Protein AF-A0A379TUR7-F1 (afdb_monomer_lite)

pLDDT: mean 72.38, std 18.68, range [33.22, 91.12]

InterPro domains:
  IPR003439 ABC transporter-like, ATP-binding domain [PF00005] (29-54)
  IPR027417 P-loop containing nucleoside triphosphate hydrolase [G3DSA:3.40.50.300] (21-95)
  IPR027417 P-loop containing nucleoside triphosphate hydrolase [SSF52540] (21-81)

Radius of gyration: 15.01 Å; chains: 1; bounding box: 44×26×45 Å

Organism: Salmonella diarizonae (NCBI:txid59204)

Foldseek 3Di:
DKAFDQKWKFFPPDPDGTDGDGDDDDDDDDDDDDDDPPPCPVVVVCQLQLCPPPNGPTDIDGFIADVNHTRRPDHVVRVDDPPPPDDDDDDDDDDDDDDD

Sequence (100 aa):
MVTLEQFRYLPSDATRPPACFDFHYSTPGMVAIVGDNGSGKSTLAQLMAGWYPDYLPGDIDGTGLLLGVPIGQLSLVEQSPPSSWCSSRLIYSFPAVPLA

Secondary structure (DSSP, 8-state):
-EEEEEEEEEETT--SPPEEEEEEE-SSS-------TTSSHHHHHHHHTT-TTTTS-EEEEEEEEETTEETTSS-TTTTS-TT--SS-------------

Structure (mmCIF, N/CA/C/O backbone):
data_AF-A0A379TUR7-F1
#
_entry.id   AF-A0A379TUR7-F1
#
loop_
_atom_site.group_PDB
_atom_site.id
_atom_site.type_symbol
_atom_site.label_atom_id
_atom_site.label_alt_id
_atom_site.label_comp_id
_atom_site.label_asym_id
_atom_site.label_entity_id
_atom_site.label_seq_id
_atom_site.pdbx_PDB_ins_code
_atom_site.Cartn_x
_atom_site.Cartn_y
_atom_site.Cartn_z
_atom_site.occupancy
_atom_site.B_iso_or_equiv
_atom_site.auth_seq_id
_atom_site.auth_comp_id
_atom_site.auth_asym_id
_atom_site.auth_atom_id
_atom_site.pdbx_PDB_model_num
ATOM 1 N N . MET A 1 1 ? -9.965 2.093 10.511 1.00 76.06 1 MET A N 1
ATOM 2 C CA . MET A 1 1 ? -10.625 2.490 9.254 1.00 76.06 1 MET A CA 1
ATOM 3 C C . MET A 1 1 ? -9.556 2.630 8.187 1.00 76.06 1 MET A C 1
ATOM 5 O O . MET A 1 1 ? -8.567 3.290 8.464 1.00 76.06 1 MET A O 1
ATOM 9 N N . VAL A 1 2 ? -9.691 1.961 7.048 1.00 84.56 2 VAL A N 1
ATOM 10 C CA . VAL A 1 2 ? -8.756 2.046 5.916 1.00 84.56 2 VAL A CA 1
ATOM 11 C C . VAL A 1 2 ? -9.568 2.405 4.682 1.00 84.56 2 VAL A C 1
ATOM 13 O O . VAL A 1 2 ? -10.553 1.728 4.398 1.00 84.56 2 VAL A O 1
ATOM 16 N N . THR A 1 3 ? -9.164 3.450 3.974 1.00 88.56 3 THR A N 1
ATOM 17 C CA . THR A 1 3 ? -9.839 3.928 2.766 1.00 88.56 3 THR A CA 1
ATOM 18 C C . THR A 1 3 ? -8.806 4.121 1.672 1.00 88.56 3 THR A C 1
ATOM 20 O O . THR A 1 3 ? -7.858 4.870 1.854 1.00 88.56 3 THR A O 1
ATOM 23 N N . LEU A 1 4 ? -8.981 3.446 0.547 1.00 89.31 4 LEU A N 1
ATOM 24 C CA . LEU A 1 4 ? -8.198 3.587 -0.670 1.00 89.31 4 LEU A CA 1
ATOM 25 C C . LEU A 1 4 ? -9.178 3.982 -1.778 1.00 89.31 4 LEU A C 1
ATOM 27 O O . LEU A 1 4 ? -10.117 3.237 -2.052 1.00 89.31 4 LEU A O 1
ATOM 31 N N . GLU A 1 5 ? -8.980 5.149 -2.375 1.00 91.12 5 GLU A N 1
ATOM 32 C CA . GLU A 1 5 ? -9.776 5.691 -3.476 1.00 91.12 5 GLU A CA 1
ATOM 33 C C . GLU A 1 5 ? -8.839 6.019 -4.631 1.00 91.12 5 GLU A C 1
ATOM 35 O O . GLU A 1 5 ? -7.991 6.912 -4.542 1.00 91.12 5 GLU A O 1
ATOM 40 N N . GLN A 1 6 ? -8.970 5.249 -5.706 1.00 90.88 6 GLN A N 1
ATOM 41 C CA . GLN A 1 6 ? -8.117 5.278 -6.886 1.00 90.88 6 GLN A CA 1
ATOM 42 C C . GLN A 1 6 ? -6.628 5.205 -6.537 1.00 90.88 6 GLN A C 1
ATOM 44 O O . GLN A 1 6 ? -5.789 5.740 -7.260 1.00 90.88 6 GLN A O 1
ATOM 49 N N . PHE A 1 7 ? -6.302 4.545 -5.422 1.00 89.44 7 PHE A N 1
ATOM 50 C CA . PHE A 1 7 ? -4.960 4.528 -4.870 1.00 89.44 7 PHE A CA 1
ATOM 51 C C . PHE A 1 7 ? -4.046 3.717 -5.780 1.00 89.44 7 PHE A C 1
ATOM 53 O O . PHE A 1 7 ? -4.276 2.532 -6.029 1.00 89.44 7 PHE A O 1
ATOM 60 N N . ARG A 1 8 ? -2.998 4.353 -6.279 1.00 90.06 8 ARG A N 1
ATOM 61 C CA . ARG A 1 8 ? -2.034 3.795 -7.215 1.00 90.06 8 ARG A CA 1
ATOM 62 C C . ARG A 1 8 ? -0.655 3.990 -6.644 1.00 90.06 8 ARG A C 1
ATOM 64 O O . ARG A 1 8 ? -0.286 5.093 -6.270 1.00 90.06 8 ARG A O 1
ATOM 71 N N . TYR A 1 9 ? 0.112 2.914 -6.620 1.00 87.69 9 TYR A N 1
ATOM 72 C CA . TYR A 1 9 ? 1.513 2.979 -6.244 1.00 87.69 9 TYR A CA 1
ATOM 73 C C . TYR A 1 9 ? 2.380 2.492 -7.394 1.00 87.69 9 TYR A C 1
ATOM 75 O O . TYR A 1 9 ? 2.180 1.382 -7.904 1.00 87.69 9 TYR A O 1
ATOM 83 N N . LEU A 1 10 ? 3.341 3.323 -7.785 1.00 87.62 10 LEU A N 1
ATOM 84 C CA . LEU A 1 10 ? 4.350 3.009 -8.781 1.00 87.62 10 LEU A CA 1
ATOM 85 C C . LEU A 1 10 ? 5.729 2.981 -8.106 1.00 87.62 10 LEU A C 1
ATOM 87 O O . LEU A 1 10 ? 6.275 4.039 -7.802 1.00 87.62 10 LEU A O 1
ATOM 91 N N . PRO A 1 11 ? 6.316 1.796 -7.872 1.00 84.56 11 PRO A N 1
ATOM 92 C CA . PRO A 1 11 ? 7.696 1.700 -7.405 1.00 84.56 11 PRO A CA 1
ATOM 93 C C . PRO A 1 11 ? 8.655 2.370 -8.397 1.00 84.56 11 PRO A C 1
ATOM 95 O O . PRO A 1 11 ? 8.453 2.253 -9.606 1.00 84.56 11 PRO A O 1
ATOM 98 N N . SER A 1 12 ? 9.736 2.989 -7.914 1.00 83.38 12 SER A N 1
ATOM 99 C CA . SER A 1 12 ? 10.714 3.665 -8.788 1.00 83.38 12 SER A CA 1
ATOM 100 C C . SER A 1 12 ? 11.351 2.737 -9.834 1.00 83.38 12 SER A C 1
ATOM 102 O O . SER A 1 12 ? 11.654 3.176 -10.938 1.00 83.38 12 SER A O 1
ATOM 104 N N . ASP A 1 13 ? 11.493 1.448 -9.514 1.00 79.12 13 ASP A N 1
ATOM 105 C CA . ASP A 1 13 ? 12.075 0.434 -10.405 1.00 79.12 13 ASP A CA 1
ATOM 106 C C . ASP A 1 13 ? 11.030 -0.320 -11.256 1.00 79.12 13 ASP A C 1
ATOM 108 O O . ASP A 1 13 ? 11.356 -1.278 -11.966 1.00 79.12 13 ASP A O 1
ATOM 112 N N . ALA A 1 14 ? 9.747 0.052 -11.184 1.00 77.31 14 ALA A N 1
ATOM 113 C CA . ALA A 1 14 ? 8.684 -0.677 -11.867 1.00 77.31 14 ALA A CA 1
ATOM 114 C C . ALA A 1 14 ? 8.514 -0.245 -13.331 1.00 77.31 14 ALA A C 1
ATOM 116 O O . ALA A 1 14 ? 8.261 0.908 -13.653 1.00 77.31 14 ALA A O 1
ATOM 117 N N . THR A 1 15 ? 8.542 -1.231 -14.229 1.00 68.31 15 THR A N 1
ATOM 118 C CA . THR A 1 15 ? 8.201 -1.087 -15.660 1.00 68.31 15 THR A CA 1
ATOM 119 C C . THR A 1 15 ? 6.742 -1.429 -15.969 1.00 68.31 15 THR A C 1
ATOM 121 O O . THR A 1 15 ? 6.298 -1.324 -17.112 1.00 68.31 15 THR A O 1
ATOM 124 N N . ARG A 1 16 ? 5.985 -1.876 -14.963 1.00 70.38 16 ARG A N 1
ATOM 125 C CA . ARG A 1 16 ? 4.571 -2.242 -15.092 1.00 70.38 16 ARG A CA 1
ATOM 126 C C . ARG A 1 16 ? 3.680 -1.063 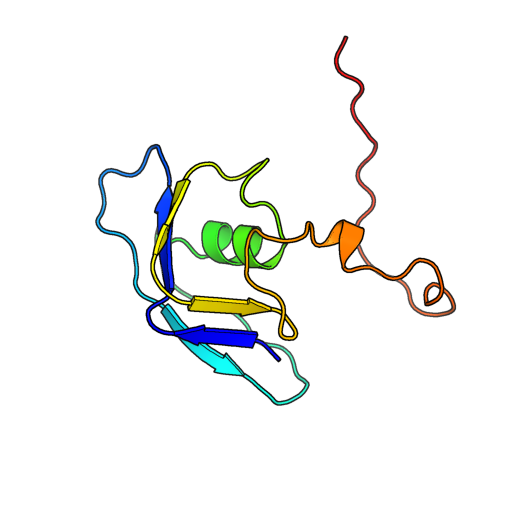-14.703 1.00 70.38 16 ARG A C 1
ATOM 128 O O . ARG A 1 16 ? 4.065 -0.296 -13.825 1.00 70.38 16 ARG A O 1
ATOM 135 N N . PRO A 1 17 ? 2.486 -0.937 -15.309 1.00 74.94 17 PRO A N 1
ATOM 136 C CA . PRO A 1 17 ? 1.534 0.088 -14.908 1.00 74.94 17 PRO A CA 1
ATOM 137 C C . PRO A 1 17 ? 1.139 -0.095 -13.433 1.00 74.94 17 PRO A C 1
ATOM 139 O O . PRO A 1 17 ? 1.033 -1.239 -12.973 1.00 74.94 17 PRO A O 1
ATOM 142 N N . PRO A 1 18 ? 0.918 1.005 -12.694 1.00 78.69 18 PRO A N 1
ATOM 143 C CA . PRO A 1 18 ? 0.554 0.933 -11.289 1.00 78.69 18 PRO A CA 1
ATOM 144 C C . PRO A 1 18 ? -0.810 0.263 -11.132 1.00 78.69 18 PRO A C 1
ATOM 146 O O . PRO A 1 18 ? -1.746 0.519 -11.895 1.00 78.69 18 PRO A O 1
ATOM 149 N N . ALA A 1 19 ? -0.922 -0.603 -10.128 1.00 77.75 19 ALA A N 1
ATOM 150 C CA . ALA A 1 19 ? -2.196 -1.206 -9.774 1.00 77.75 19 ALA A CA 1
ATOM 151 C C . ALA A 1 19 ? -3.069 -0.164 -9.062 1.00 77.75 19 ALA A C 1
ATOM 153 O O . ALA A 1 19 ? -2.587 0.543 -8.179 1.00 77.75 19 ALA A O 1
ATOM 154 N N . CYS A 1 20 ? -4.335 -0.069 -9.471 1.00 84.75 20 CYS A N 1
ATOM 155 C CA . CYS A 1 20 ? -5.330 0.796 -8.846 1.00 84.75 20 CYS A CA 1
ATOM 156 C C . CYS A 1 20 ? -6.079 0.001 -7.776 1.00 84.75 20 CYS A C 1
ATOM 158 O O . CYS A 1 20 ? -6.586 -1.087 -8.060 1.00 84.75 20 CYS A O 1
ATOM 160 N N . PHE A 1 21 ? -6.133 0.539 -6.564 1.00 85.75 21 PHE A N 1
ATOM 161 C CA . PHE A 1 21 ? -6.784 -0.067 -5.415 1.00 85.75 21 PHE A CA 1
ATOM 162 C C . PHE A 1 21 ? -7.916 0.837 -4.930 1.00 85.75 21 PHE A C 1
ATOM 164 O O . PHE A 1 21 ? -7.689 1.970 -4.507 1.00 85.75 21 PHE A O 1
ATOM 171 N N . ASP A 1 22 ? -9.128 0.292 -4.959 1.00 88.62 22 ASP A N 1
ATOM 172 C CA . ASP A 1 22 ? -10.345 0.933 -4.474 1.00 88.62 22 ASP A CA 1
ATOM 173 C C . ASP A 1 22 ? -10.948 0.041 -3.388 1.00 88.62 22 ASP A C 1
ATOM 175 O O . ASP A 1 22 ? -11.462 -1.046 -3.660 1.00 88.62 22 ASP A O 1
ATOM 179 N N . PHE A 1 23 ? -10.818 0.453 -2.132 1.00 87.50 23 PHE A N 1
ATOM 180 C CA . PHE A 1 23 ? -11.270 -0.335 -0.994 1.00 87.50 23 PHE A CA 1
ATOM 181 C C . PHE A 1 23 ? -11.575 0.548 0.205 1.00 87.50 23 PHE A C 1
ATOM 183 O O . PHE A 1 23 ? -10.758 1.361 0.622 1.00 87.50 23 PHE A O 1
ATOM 190 N N . HIS A 1 24 ? -12.732 0.326 0.818 1.00 88.50 24 HIS A N 1
ATOM 191 C CA . HIS A 1 24 ? -13.134 1.023 2.027 1.00 88.50 24 HIS A CA 1
ATOM 192 C C . HIS A 1 24 ? -13.493 0.022 3.120 1.00 88.50 24 HIS A C 1
ATOM 194 O O . HIS A 1 24 ? -14.344 -0.851 2.939 1.00 88.50 24 HIS A O 1
ATOM 200 N N . TYR A 1 25 ? -12.870 0.183 4.281 1.00 87.12 25 TYR A N 1
ATOM 201 C CA . TYR A 1 25 ? -13.036 -0.695 5.426 1.00 87.12 25 TYR A CA 1
ATOM 202 C C . TYR A 1 25 ? -13.152 0.092 6.718 1.00 87.12 25 TYR A C 1
ATOM 204 O O . TYR A 1 25 ? -12.180 0.640 7.248 1.00 87.12 25 TYR A O 1
ATOM 212 N N . SER A 1 26 ? -14.371 0.134 7.243 1.00 83.44 26 SER A N 1
ATOM 213 C CA . SER A 1 26 ? -14.730 0.897 8.438 1.00 83.44 26 SER A CA 1
ATOM 214 C C . SER A 1 26 ? -14.951 0.033 9.678 1.00 83.44 26 SER A C 1
ATOM 216 O O . SER A 1 26 ? -14.848 0.546 10.790 1.00 83.44 26 SER A O 1
ATOM 218 N N . THR A 1 27 ? -15.215 -1.265 9.526 1.00 84.06 27 THR A N 1
ATOM 219 C CA . THR A 1 27 ? -15.518 -2.164 10.648 1.00 84.06 27 THR A CA 1
ATOM 220 C C . THR A 1 27 ? -14.254 -2.738 11.294 1.00 84.06 27 THR A C 1
ATOM 222 O O . THR A 1 27 ? -13.273 -2.987 10.600 1.00 84.06 27 THR A O 1
ATOM 225 N N . PRO A 1 28 ? -14.234 -3.003 12.610 1.00 78.94 28 PRO A N 1
ATOM 226 C CA . PRO A 1 28 ? -13.135 -3.733 13.236 1.00 78.94 28 PRO A CA 1
ATOM 227 C C . PRO A 1 28 ? -13.129 -5.196 12.769 1.00 78.94 28 PRO A C 1
ATOM 229 O O . PRO A 1 28 ? -14.163 -5.857 12.760 1.00 78.94 28 PRO A O 1
ATOM 232 N N . GLY A 1 29 ? -11.960 -5.708 12.385 1.00 80.31 29 GLY A N 1
ATOM 233 C CA . GLY A 1 29 ? -11.790 -7.100 11.966 1.00 80.31 29 GLY A CA 1
ATOM 234 C C . GLY A 1 29 ? -10.453 -7.332 11.268 1.00 80.31 29 GLY A C 1
ATOM 235 O O . GLY A 1 29 ? -9.650 -6.409 11.132 1.00 80.31 29 GLY A O 1
ATOM 236 N N . MET A 1 30 ? -10.222 -8.570 10.840 1.00 80.38 30 MET A N 1
ATOM 237 C CA . MET A 1 30 ? -9.010 -8.972 10.131 1.00 80.38 30 MET A CA 1
ATOM 238 C C . MET A 1 30 ? -9.272 -8.994 8.624 1.00 80.38 30 MET A C 1
ATOM 240 O O . MET A 1 30 ? -10.217 -9.635 8.171 1.00 80.38 30 MET A O 1
ATOM 244 N N . VAL A 1 31 ? -8.413 -8.327 7.855 1.00 82.81 31 VAL A N 1
ATOM 245 C CA . VAL A 1 31 ? -8.447 -8.334 6.387 1.00 82.81 31 VAL A CA 1
ATOM 246 C C . VAL A 1 31 ? -7.203 -9.050 5.882 1.00 82.81 31 VAL A C 1
ATOM 248 O O . VAL A 1 31 ? -6.089 -8.725 6.289 1.00 82.81 31 VAL A O 1
ATOM 251 N N . ALA A 1 32 ? -7.392 -10.027 4.997 1.00 83.50 32 ALA A N 1
ATOM 252 C CA . ALA A 1 32 ? -6.302 -10.727 4.331 1.00 83.50 32 ALA A CA 1
ATOM 253 C C . ALA A 1 32 ? -6.196 -10.260 2.876 1.00 83.50 32 ALA A C 1
ATOM 255 O O . ALA A 1 32 ? -7.191 -10.235 2.153 1.00 83.50 32 ALA A O 1
ATOM 256 N N . ILE A 1 33 ? -4.982 -9.925 2.440 1.00 83.88 33 ILE A N 1
ATOM 257 C CA . ILE A 1 33 ? -4.688 -9.604 1.041 1.00 83.88 33 ILE A CA 1
ATOM 258 C C . ILE A 1 33 ? -4.152 -10.866 0.368 1.00 83.88 33 ILE A C 1
ATOM 260 O O . ILE A 1 33 ? -3.120 -11.405 0.770 1.00 83.88 33 ILE A O 1
ATOM 264 N N . VAL A 1 34 ? -4.839 -11.324 -0.676 1.00 85.00 34 VAL A N 1
ATOM 265 C CA . VAL A 1 34 ? -4.498 -12.531 -1.442 1.00 85.00 34 VAL A CA 1
ATOM 266 C C . VAL A 1 34 ? -4.389 -12.213 -2.932 1.00 85.00 34 VAL A C 1
ATOM 268 O O . VAL A 1 34 ? -4.944 -11.229 -3.409 1.00 85.00 34 VAL A O 1
ATOM 271 N N . GLY A 1 35 ? -3.631 -13.021 -3.671 1.00 86.00 35 GLY A N 1
ATOM 272 C CA . GLY A 1 35 ? -3.358 -12.809 -5.095 1.00 86.00 35 GLY A CA 1
ATOM 273 C C . GLY A 1 35 ? -2.060 -13.477 -5.542 1.00 86.00 35 GLY A C 1
ATOM 274 O O . GLY A 1 35 ? -1.284 -13.955 -4.711 1.00 86.00 35 GLY A O 1
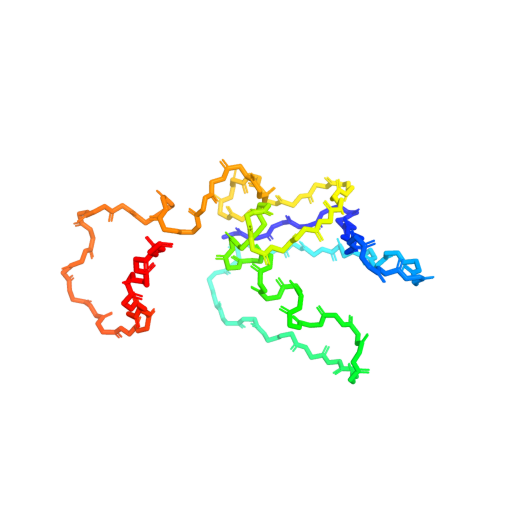ATOM 275 N N . ASP A 1 36 ? -1.790 -13.467 -6.843 1.00 86.00 36 ASP A N 1
ATOM 276 C CA . ASP A 1 36 ? -0.665 -14.189 -7.448 1.00 86.00 36 ASP A CA 1
ATOM 277 C C . ASP A 1 36 ? 0.711 -13.594 -7.132 1.00 86.00 36 ASP A C 1
ATOM 279 O O . ASP A 1 36 ? 0.859 -12.436 -6.726 1.00 86.00 36 ASP A O 1
ATOM 283 N N . ASN A 1 37 ? 1.764 -14.393 -7.298 1.00 82.62 37 ASN A N 1
ATOM 284 C CA . ASN A 1 37 ? 3.134 -13.912 -7.134 1.00 82.62 37 ASN A CA 1
ATOM 285 C C . ASN A 1 37 ? 3.430 -12.762 -8.109 1.00 82.62 37 ASN A C 1
ATOM 287 O O . ASN A 1 37 ? 3.164 -12.852 -9.303 1.00 82.62 37 ASN A O 1
ATOM 291 N N . GLY A 1 38 ? 3.978 -11.664 -7.581 1.00 79.38 38 GLY A N 1
ATOM 292 C CA . GLY A 1 38 ? 4.238 -10.448 -8.357 1.00 79.38 38 GLY A CA 1
ATOM 293 C C . GLY A 1 38 ? 3.043 -9.499 -8.517 1.00 79.38 38 GLY A C 1
ATOM 294 O O . GLY A 1 38 ? 3.180 -8.502 -9.218 1.00 79.38 38 GLY A O 1
ATOM 295 N N . SER A 1 39 ? 1.904 -9.748 -7.857 1.00 81.00 39 SER A N 1
ATOM 296 C CA . SER A 1 39 ? 0.755 -8.824 -7.859 1.00 81.00 39 SER A CA 1
ATOM 297 C C . SER A 1 39 ? 0.921 -7.586 -6.959 1.00 81.00 39 SER A C 1
ATOM 299 O O . SER A 1 39 ? 0.035 -6.742 -6.922 1.00 81.00 39 SER A O 1
ATOM 301 N N . GLY A 1 40 ? 2.025 -7.481 -6.207 1.00 81.88 40 GLY A N 1
ATOM 302 C CA . GLY A 1 40 ? 2.304 -6.326 -5.339 1.00 81.88 40 GLY A CA 1
ATOM 303 C C . GLY A 1 40 ? 1.746 -6.412 -3.912 1.00 81.88 40 GLY A C 1
ATOM 304 O O . GLY A 1 40 ? 1.723 -5.411 -3.210 1.00 81.88 40 GLY A O 1
ATOM 305 N N . LYS A 1 41 ? 1.328 -7.593 -3.432 1.00 88.31 41 LYS A N 1
ATOM 306 C CA . LYS A 1 41 ? 0.793 -7.765 -2.058 1.00 88.31 41 LYS A CA 1
ATOM 307 C C . LYS A 1 41 ? 1.761 -7.307 -0.970 1.00 88.31 41 LYS A C 1
ATOM 309 O O . LYS A 1 41 ? 1.356 -6.598 -0.058 1.00 88.31 41 LYS A O 1
ATOM 314 N N . SER A 1 42 ? 3.029 -7.718 -1.068 1.00 86.12 42 SER A N 1
ATOM 315 C CA . SER A 1 42 ? 4.062 -7.323 -0.104 1.00 86.12 42 SER A CA 1
ATOM 316 C C . SER A 1 42 ? 4.274 -5.814 -0.132 1.00 86.12 42 SER A C 1
ATOM 318 O O . SER A 1 42 ? 4.359 -5.197 0.919 1.00 86.12 42 SER A O 1
ATOM 320 N N . THR A 1 43 ? 4.249 -5.221 -1.324 1.00 87.81 43 THR A N 1
ATOM 321 C CA . THR A 1 43 ? 4.333 -3.775 -1.533 1.00 87.81 43 THR A CA 1
ATOM 322 C C . THR A 1 43 ? 3.163 -3.044 -0.871 1.00 87.81 43 THR A C 1
ATOM 324 O O . THR A 1 43 ? 3.376 -2.100 -0.118 1.00 87.81 43 THR A O 1
ATOM 327 N N . LEU A 1 44 ? 1.928 -3.522 -1.060 1.00 85.38 44 LEU A N 1
ATOM 328 C CA . LEU A 1 44 ? 0.743 -2.970 -0.397 1.00 85.38 44 LEU A CA 1
ATOM 329 C C . LEU A 1 44 ? 0.821 -3.121 1.131 1.00 85.38 44 LEU A C 1
ATOM 331 O O . LEU A 1 44 ? 0.493 -2.192 1.862 1.00 85.38 44 LEU A O 1
ATOM 335 N N . ALA A 1 45 ? 1.304 -4.262 1.626 1.00 85.75 45 ALA A N 1
ATOM 336 C CA . ALA A 1 45 ? 1.516 -4.477 3.054 1.00 85.75 45 ALA A CA 1
ATOM 337 C C . ALA A 1 45 ? 2.575 -3.523 3.635 1.00 85.75 45 ALA A C 1
ATOM 339 O O . ALA A 1 45 ? 2.373 -2.994 4.723 1.00 85.75 45 ALA A O 1
ATOM 340 N N . GLN A 1 46 ? 3.663 -3.256 2.908 1.00 86.12 46 GLN A N 1
ATOM 341 C CA . GLN A 1 46 ? 4.704 -2.296 3.296 1.00 86.12 46 GLN A CA 1
ATOM 342 C C . GLN A 1 46 ? 4.181 -0.854 3.308 1.00 86.12 46 GLN A C 1
ATOM 344 O O . GLN A 1 46 ? 4.456 -0.111 4.249 1.00 86.12 46 GLN A O 1
ATOM 349 N N . LEU A 1 47 ? 3.372 -0.470 2.316 1.00 84.62 47 LEU A N 1
ATOM 350 C CA . LEU A 1 47 ? 2.696 0.832 2.287 1.00 84.62 47 LEU A CA 1
ATOM 351 C C . LEU A 1 47 ? 1.791 1.023 3.506 1.00 84.62 47 LEU A C 1
ATOM 353 O O . LEU A 1 47 ? 1.878 2.040 4.188 1.00 84.62 47 LEU A O 1
ATOM 357 N N . MET A 1 48 ? 0.972 0.018 3.828 1.00 82.12 48 MET A N 1
ATOM 358 C CA . MET A 1 48 ? 0.129 0.042 5.028 1.00 82.12 48 MET A CA 1
ATOM 359 C C . MET A 1 48 ? 0.946 0.002 6.325 1.00 82.12 48 MET A C 1
ATOM 361 O O . MET A 1 48 ? 0.507 0.539 7.336 1.00 82.12 48 MET A O 1
ATOM 365 N N . ALA A 1 49 ? 2.135 -0.604 6.301 1.00 82.38 49 ALA A N 1
ATOM 366 C CA . ALA A 1 49 ? 3.068 -0.598 7.421 1.00 82.38 49 ALA A CA 1
ATOM 367 C C . ALA A 1 49 ? 3.815 0.742 7.585 1.00 82.38 49 ALA A C 1
ATOM 369 O O . ALA A 1 49 ? 4.651 0.861 8.480 1.00 82.38 49 ALA A O 1
ATOM 370 N N . GLY A 1 50 ? 3.543 1.738 6.733 1.00 82.38 50 GLY A N 1
ATOM 371 C CA . GLY A 1 50 ? 4.164 3.060 6.795 1.00 82.38 50 GLY A CA 1
ATOM 372 C C . GLY A 1 50 ? 5.626 3.077 6.350 1.00 82.38 50 GLY A C 1
ATOM 373 O O . GLY A 1 50 ? 6.401 3.859 6.880 1.00 82.38 50 GLY A O 1
ATOM 374 N N . TRP A 1 51 ? 6.024 2.197 5.424 1.00 82.56 51 TRP A N 1
ATOM 375 C CA . TRP A 1 51 ? 7.398 2.156 4.895 1.00 82.56 51 TRP A CA 1
ATOM 376 C C . TRP A 1 51 ? 7.666 3.214 3.820 1.00 82.56 51 TRP A C 1
ATOM 378 O O . TRP A 1 51 ? 8.818 3.476 3.493 1.00 82.56 51 TRP A O 1
ATOM 388 N N . TYR A 1 52 ? 6.622 3.800 3.243 1.00 81.88 52 TYR A N 1
ATOM 389 C CA . TYR A 1 52 ? 6.745 4.900 2.293 1.00 81.88 52 TYR A CA 1
ATOM 390 C C . TYR A 1 52 ? 6.757 6.246 3.040 1.00 81.88 52 TYR A C 1
ATOM 392 O O . TYR A 1 52 ? 5.931 6.412 3.943 1.00 81.88 52 TYR A O 1
ATOM 400 N N . PRO A 1 53 ? 7.603 7.218 2.644 1.00 73.44 53 PRO A N 1
ATOM 401 C CA . PRO A 1 53 ? 8.517 7.180 1.492 1.00 73.44 53 PRO A CA 1
ATOM 402 C C . PRO A 1 53 ? 9.921 6.607 1.779 1.00 73.44 53 PRO A C 1
ATOM 404 O O . PRO A 1 53 ? 10.628 6.274 0.832 1.00 73.44 53 PRO A O 1
ATOM 407 N N . ASP A 1 54 ? 10.324 6.456 3.044 1.00 77.56 54 ASP A N 1
ATOM 408 C CA . ASP A 1 54 ? 11.733 6.238 3.432 1.00 77.56 54 ASP A CA 1
ATOM 409 C C . ASP A 1 54 ? 12.340 4.892 2.992 1.00 77.56 54 ASP A C 1
ATOM 411 O O . ASP A 1 54 ? 13.500 4.825 2.590 1.00 77.56 54 ASP A O 1
ATOM 415 N N . TYR A 1 55 ? 11.567 3.806 3.066 1.00 78.44 55 TYR A N 1
ATOM 416 C CA . TYR A 1 55 ? 12.016 2.431 2.793 1.00 78.44 55 TYR A CA 1
ATOM 417 C C . TYR A 1 55 ? 11.414 1.834 1.518 1.00 78.44 55 TYR A C 1
ATOM 419 O O . TYR A 1 55 ? 11.777 0.725 1.121 1.00 78.44 55 TYR A O 1
ATOM 427 N N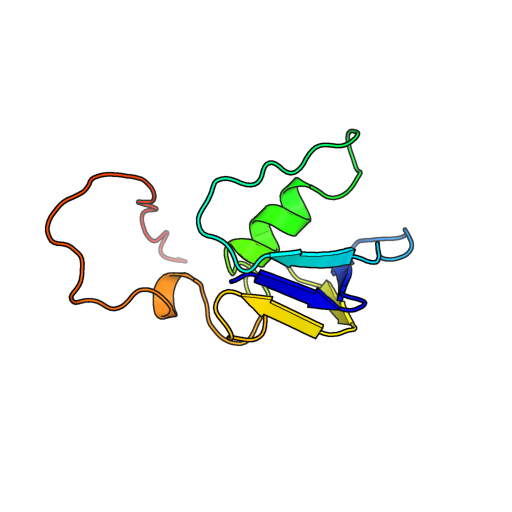 . LEU A 1 56 ? 10.473 2.536 0.887 1.00 82.38 56 LEU A N 1
ATOM 428 C CA . LEU A 1 56 ? 9.755 2.056 -0.288 1.00 82.38 56 LEU A CA 1
ATOM 429 C C . LEU A 1 56 ? 9.636 3.175 -1.339 1.00 82.38 56 LEU A C 1
ATOM 431 O O . LEU A 1 56 ? 8.553 3.735 -1.516 1.00 82.38 56 LEU A O 1
ATOM 435 N N . PRO A 1 57 ? 10.733 3.525 -2.036 1.00 82.88 57 PRO A N 1
ATOM 436 C CA . PRO A 1 57 ? 10.741 4.630 -2.987 1.00 82.88 57 PRO A CA 1
ATOM 437 C C . PRO A 1 57 ? 9.807 4.352 -4.169 1.00 82.88 57 PRO A C 1
ATOM 439 O O . PRO A 1 57 ? 9.801 3.272 -4.766 1.00 82.88 57 PRO A O 1
ATOM 442 N N . GLY A 1 58 ? 8.988 5.341 -4.493 1.00 85.62 58 GLY A N 1
ATOM 443 C CA . GLY A 1 58 ? 8.008 5.270 -5.564 1.00 85.62 58 GLY A CA 1
ATOM 444 C C . GLY A 1 58 ? 7.159 6.527 -5.598 1.00 85.62 58 GLY A C 1
ATOM 445 O O . GLY A 1 58 ? 7.428 7.481 -4.873 1.00 85.62 58 GLY A O 1
ATOM 446 N N . ASP A 1 59 ? 6.134 6.502 -6.431 1.00 86.88 59 ASP A N 1
ATOM 447 C CA . ASP A 1 59 ? 5.149 7.567 -6.540 1.00 86.88 59 ASP A CA 1
ATOM 448 C C . ASP A 1 59 ? 3.768 7.028 -6.159 1.00 86.88 59 ASP A C 1
ATOM 450 O O . ASP A 1 59 ? 3.427 5.879 -6.476 1.00 86.88 59 ASP A O 1
ATOM 454 N N . ILE A 1 60 ? 2.993 7.841 -5.446 1.00 86.81 60 ILE A N 1
ATOM 455 C CA . ILE A 1 60 ? 1.621 7.523 -5.053 1.00 86.81 60 ILE A CA 1
ATOM 456 C C . ILE A 1 60 ? 0.692 8.495 -5.766 1.00 86.81 60 ILE A C 1
ATOM 458 O O . ILE A 1 60 ? 0.817 9.706 -5.621 1.00 86.81 60 ILE A O 1
ATOM 462 N N . ASP A 1 61 ? -0.286 7.942 -6.469 1.00 88.06 61 ASP A N 1
ATOM 463 C CA . ASP A 1 61 ? -1.385 8.683 -7.075 1.00 88.06 61 ASP A CA 1
ATOM 464 C C . ASP A 1 61 ? -2.721 8.238 -6.451 1.00 88.06 61 ASP A C 1
ATOM 466 O O . ASP A 1 61 ? -2.870 7.098 -6.003 1.00 88.06 61 ASP A O 1
ATOM 470 N N . GLY A 1 62 ? -3.695 9.141 -6.381 1.00 87.19 62 GLY A N 1
ATOM 471 C CA . GLY A 1 62 ? -4.969 8.920 -5.688 1.00 87.19 62 GLY A CA 1
ATOM 472 C C . GLY A 1 62 ? -4.922 9.149 -4.170 1.00 87.19 62 GLY A C 1
ATOM 473 O O . GLY A 1 62 ? -4.036 9.815 -3.639 1.00 87.19 62 GLY A O 1
ATOM 474 N N . THR A 1 63 ? -5.926 8.630 -3.456 1.00 87.00 63 THR A N 1
ATOM 475 C CA . THR A 1 63 ? -6.125 8.887 -2.019 1.00 87.00 63 THR A CA 1
ATOM 476 C C . THR A 1 63 ? -6.057 7.593 -1.218 1.00 87.00 63 THR A C 1
ATOM 478 O O . THR A 1 63 ? -6.847 6.678 -1.425 1.00 87.00 63 THR A O 1
ATOM 481 N N . GLY A 1 64 ? -5.129 7.517 -0.263 1.00 88.50 64 GLY A N 1
ATOM 482 C CA . GLY A 1 64 ? -5.033 6.407 0.682 1.00 88.50 64 GLY A CA 1
ATOM 483 C C . GLY A 1 64 ? -5.004 6.920 2.114 1.00 88.50 64 GLY A C 1
ATOM 484 O O . GLY A 1 64 ? -4.083 7.638 2.483 1.00 88.50 64 GLY A O 1
ATOM 485 N N . LEU A 1 65 ? -6.000 6.558 2.917 1.00 86.75 65 LEU A N 1
ATOM 486 C CA . LEU A 1 65 ? -6.162 6.943 4.314 1.00 86.75 65 LEU A CA 1
ATOM 487 C C . LEU A 1 65 ? -6.083 5.701 5.206 1.00 86.75 65 LEU A C 1
ATOM 489 O O . LEU A 1 65 ? -6.951 4.825 5.163 1.00 86.75 65 LEU A O 1
ATOM 493 N N . LEU A 1 66 ? -5.074 5.649 6.069 1.00 84.31 66 LEU A N 1
ATOM 494 C CA . LEU A 1 66 ? -4.939 4.661 7.131 1.00 84.31 66 LEU A CA 1
ATOM 495 C C . LEU A 1 66 ? -5.336 5.310 8.459 1.00 84.31 66 LEU A C 1
ATOM 497 O O . LEU A 1 66 ? -4.740 6.290 8.884 1.00 84.31 66 LEU A O 1
ATOM 501 N N . LEU A 1 67 ? -6.378 4.800 9.110 1.00 81.50 67 LEU A N 1
ATOM 502 C CA . LEU A 1 67 ? -6.933 5.365 10.350 1.00 81.50 67 LEU A CA 1
ATOM 503 C C . LEU A 1 67 ? -7.335 6.853 10.239 1.00 81.50 67 LEU A C 1
ATOM 505 O O . LEU A 1 67 ? -7.404 7.548 11.247 1.00 81.50 67 LEU A O 1
ATOM 509 N N . GLY A 1 68 ? -7.636 7.331 9.026 1.00 81.12 68 GLY A N 1
ATOM 510 C CA . GLY A 1 68 ? -7.928 8.744 8.745 1.00 81.12 68 GLY A CA 1
ATOM 511 C C . GLY A 1 68 ? -6.695 9.604 8.440 1.00 81.12 68 GLY A C 1
ATOM 512 O O . GLY A 1 68 ? -6.844 10.798 8.206 1.00 81.12 68 GLY A O 1
ATOM 513 N N . VAL A 1 69 ? -5.497 9.012 8.406 1.00 82.81 69 VAL A N 1
ATOM 514 C CA . VAL A 1 69 ? -4.229 9.680 8.083 1.00 82.81 69 VAL A CA 1
ATOM 515 C C . VAL A 1 69 ? -3.778 9.296 6.670 1.00 82.81 69 VAL A C 1
ATOM 517 O O . VAL A 1 69 ? -3.796 8.107 6.344 1.00 82.81 69 VAL A O 1
ATOM 520 N N . PRO A 1 70 ? -3.346 10.247 5.825 1.00 83.00 70 PRO A N 1
ATOM 521 C CA . PRO A 1 70 ? -2.819 9.935 4.501 1.00 83.00 70 PRO A CA 1
ATOM 522 C C . PRO A 1 70 ? -1.572 9.043 4.543 1.00 83.00 70 PRO A C 1
ATOM 524 O O . PRO A 1 70 ? -0.657 9.251 5.346 1.00 83.00 70 PRO A O 1
ATOM 527 N N . ILE A 1 71 ? -1.523 8.050 3.655 1.00 82.56 71 ILE A N 1
ATOM 528 C CA . ILE A 1 71 ? -0.353 7.183 3.469 1.00 82.56 71 ILE A CA 1
ATOM 529 C C . ILE A 1 71 ? 0.833 8.047 3.018 1.00 82.56 71 ILE A C 1
ATOM 531 O O . ILE A 1 71 ? 0.716 8.830 2.080 1.00 82.56 71 ILE A O 1
ATOM 535 N N . GLY A 1 72 ? 1.975 7.901 3.695 1.00 72.31 72 GLY A N 1
ATOM 536 C CA . GLY A 1 72 ? 3.198 8.659 3.412 1.00 72.31 72 GLY A CA 1
ATOM 537 C C . GLY A 1 72 ? 3.388 9.944 4.205 1.00 72.31 72 GLY A C 1
ATOM 538 O O . GLY A 1 72 ? 4.416 10.592 4.045 1.00 72.31 72 GLY A O 1
ATOM 539 N N . GLN A 1 73 ? 2.434 10.309 5.065 1.00 66.25 73 GLN A N 1
ATOM 540 C CA . GLN A 1 73 ? 2.531 11.534 5.859 1.00 66.25 73 GLN A CA 1
ATOM 541 C C . GLN A 1 73 ? 3.081 11.312 7.277 1.00 66.25 73 GLN A C 1
ATOM 543 O O . GLN A 1 73 ? 3.615 12.245 7.868 1.00 66.25 73 GLN A O 1
ATOM 548 N N . LEU A 1 74 ? 2.959 10.096 7.824 1.00 57.06 74 LEU A N 1
ATOM 549 C CA . LEU A 1 74 ? 3.489 9.710 9.136 1.00 57.06 74 LEU A CA 1
ATOM 550 C C . LEU A 1 74 ? 3.927 8.246 9.105 1.00 57.06 74 LEU A C 1
ATOM 552 O O . LEU A 1 74 ? 3.148 7.386 8.676 1.00 57.06 74 LEU A O 1
ATOM 556 N N . SER A 1 75 ? 5.123 7.951 9.615 1.00 57.06 75 SER A N 1
ATOM 557 C CA . SER A 1 75 ? 5.572 6.569 9.813 1.00 57.06 75 SER A CA 1
ATOM 558 C C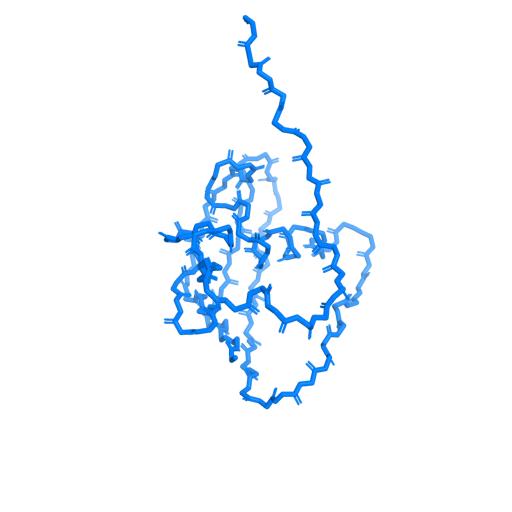 . SER A 1 75 ? 4.645 5.854 10.801 1.00 57.06 75 SER A C 1
ATOM 560 O O . SER A 1 75 ? 4.200 6.452 11.781 1.00 57.06 75 SER A O 1
ATOM 562 N N . LEU A 1 76 ? 4.376 4.555 10.622 1.00 54.81 76 LEU A N 1
ATOM 563 C CA . LEU A 1 76 ? 3.536 3.777 11.558 1.00 54.81 76 LEU A CA 1
ATOM 564 C C . LEU A 1 76 ? 4.074 3.823 13.010 1.00 54.81 76 LEU A C 1
ATOM 566 O O . LEU A 1 76 ? 3.319 3.738 13.979 1.00 54.81 76 LEU A O 1
ATOM 570 N N . VAL A 1 77 ? 5.388 4.028 13.155 1.00 55.75 77 VAL A N 1
ATOM 571 C CA . VAL A 1 77 ? 6.074 4.279 14.433 1.00 55.75 77 VAL A CA 1
ATOM 572 C C . VAL A 1 77 ? 5.615 5.588 15.088 1.00 55.75 77 VAL A C 1
ATOM 574 O O . VAL A 1 77 ? 5.402 5.617 16.294 1.00 55.75 77 VAL A O 1
ATOM 577 N N . GLU A 1 78 ? 5.408 6.655 14.319 1.00 53.94 78 GLU A N 1
ATOM 578 C CA . GLU A 1 78 ? 4.928 7.951 14.822 1.00 53.94 78 GLU A CA 1
ATOM 579 C C . GLU A 1 78 ? 3.413 7.958 15.053 1.00 53.94 78 GLU A C 1
ATOM 581 O O . GLU A 1 78 ? 2.913 8.670 15.920 1.00 53.94 78 GLU A O 1
ATOM 586 N N . GLN A 1 79 ? 2.678 7.110 14.329 1.00 54.19 79 GLN A N 1
ATOM 587 C CA . GLN A 1 79 ? 1.252 6.863 14.567 1.00 54.19 79 GLN A CA 1
ATOM 588 C C . GLN A 1 79 ? 0.992 6.048 15.849 1.00 54.19 79 GLN A C 1
ATOM 590 O O . GLN A 1 79 ? -0.161 5.888 16.251 1.00 54.19 79 GLN A O 1
ATOM 595 N N . SER A 1 80 ? 2.040 5.537 16.506 1.00 48.78 80 SER A N 1
ATOM 596 C CA . SER A 1 80 ? 1.945 4.791 17.762 1.00 48.78 80 SER A CA 1
ATOM 597 C C . SER A 1 80 ? 2.025 5.747 18.964 1.00 48.78 80 SER A C 1
ATOM 599 O O . SER A 1 80 ? 3.111 6.232 19.282 1.00 48.78 80 SER A O 1
ATOM 601 N N . PRO A 1 81 ? 0.923 6.036 19.686 1.00 44.28 81 PRO A N 1
ATOM 602 C CA . PRO A 1 81 ? 0.999 6.878 20.874 1.00 44.28 81 PRO A CA 1
ATOM 603 C C . PRO A 1 81 ? 1.832 6.186 21.975 1.00 44.28 81 PRO A C 1
ATOM 605 O O . PRO A 1 81 ? 1.559 5.025 22.302 1.00 44.28 81 PRO A O 1
ATOM 608 N N . PRO A 1 82 ? 2.793 6.886 22.615 1.00 46.00 82 PRO A N 1
ATOM 609 C CA . PRO A 1 82 ? 3.689 6.304 23.623 1.00 46.00 82 PRO A CA 1
ATOM 610 C C . PRO A 1 82 ? 2.987 5.817 24.906 1.00 46.00 82 PRO A C 1
ATOM 612 O O . PRO A 1 82 ? 3.608 5.145 25.725 1.00 46.00 82 PRO A O 1
ATOM 615 N N . SER A 1 83 ? 1.701 6.120 25.110 1.00 40.22 83 SER A N 1
ATOM 616 C CA . SER A 1 83 ? 0.987 5.887 26.374 1.00 40.22 83 SER A CA 1
ATOM 617 C C . SER A 1 83 ? 0.046 4.673 26.410 1.00 40.22 83 SER A C 1
ATOM 619 O O . SER A 1 83 ? -0.579 4.442 27.442 1.00 40.22 83 SER A O 1
ATOM 621 N N . SER A 1 84 ? -0.067 3.870 25.345 1.00 38.72 84 SER A N 1
ATOM 622 C CA . SER A 1 84 ? -1.005 2.723 25.310 1.00 38.72 84 SER A CA 1
ATOM 623 C C . SER A 1 84 ? -0.355 1.341 25.479 1.00 38.72 84 SER A C 1
ATOM 625 O O . SER A 1 84 ? -1.044 0.322 25.475 1.00 38.72 84 SER A O 1
ATOM 627 N N . TRP A 1 85 ? 0.958 1.288 25.726 1.00 38.59 85 TRP A N 1
ATOM 628 C CA . TRP A 1 85 ? 1.708 0.057 26.014 1.00 38.59 85 TRP A CA 1
ATOM 629 C C . TRP A 1 85 ? 1.505 -0.449 27.453 1.00 38.59 85 TRP A C 1
ATOM 631 O O . TRP A 1 85 ? 2.457 -0.715 28.184 1.00 38.59 85 TRP A O 1
ATOM 641 N N . CYS A 1 86 ? 0.256 -0.637 27.873 1.00 40.94 86 CYS A N 1
ATOM 642 C CA . CYS A 1 86 ? -0.034 -1.507 29.005 1.00 40.94 86 CYS A CA 1
ATOM 643 C C . CYS A 1 86 ? -1.066 -2.554 28.582 1.00 40.94 86 CYS A C 1
ATOM 645 O O . CYS A 1 86 ? -2.255 -2.275 28.467 1.00 40.94 86 CYS A O 1
ATOM 647 N N . SER A 1 87 ? -0.568 -3.780 28.394 1.00 38.62 87 SER A N 1
ATOM 648 C CA . SER A 1 87 ? -1.332 -5.024 28.241 1.00 38.62 87 SER A CA 1
ATOM 649 C C . SER A 1 87 ? -1.855 -5.374 26.836 1.00 38.62 87 SER A C 1
ATOM 651 O O . SER A 1 87 ? -3.053 -5.408 26.588 1.00 38.62 87 SER A O 1
ATOM 653 N N . SER A 1 88 ? -0.960 -5.718 25.903 1.00 35.56 88 SER A N 1
ATOM 654 C CA . SER A 1 88 ? -1.015 -7.006 25.169 1.00 35.56 88 SER A CA 1
ATOM 655 C C . SER A 1 88 ? 0.020 -7.066 24.035 1.00 35.56 88 SER A C 1
ATOM 657 O O . SER A 1 88 ? -0.162 -6.566 22.937 1.00 35.56 88 SER A O 1
ATOM 659 N N . ARG A 1 89 ? 1.155 -7.700 24.346 1.00 47.72 89 ARG A N 1
ATOM 660 C CA . ARG A 1 89 ? 1.914 -8.638 23.499 1.00 47.72 89 ARG A CA 1
ATOM 661 C C . ARG A 1 89 ? 1.505 -8.702 22.004 1.00 47.72 89 ARG A C 1
ATOM 663 O O . ARG A 1 89 ? 0.567 -9.436 21.714 1.00 47.72 89 ARG A O 1
ATOM 670 N N . LEU A 1 90 ? 2.288 -8.088 21.091 1.00 37.06 90 LEU A N 1
ATOM 671 C CA . LEU A 1 90 ? 2.897 -8.705 19.876 1.00 37.06 90 LEU A CA 1
ATOM 672 C C . LEU A 1 90 ? 3.486 -7.682 18.857 1.00 37.06 90 LEU A C 1
ATOM 674 O O . LEU A 1 90 ? 2.850 -6.685 18.555 1.00 37.06 90 LEU A O 1
ATOM 678 N N . ILE A 1 91 ? 4.673 -8.037 18.317 1.00 39.06 91 ILE A N 1
ATOM 679 C CA . ILE A 1 91 ? 5.351 -7.667 17.035 1.00 39.06 91 ILE A CA 1
ATOM 680 C C . ILE A 1 91 ? 5.409 -6.161 16.726 1.00 39.06 91 ILE A C 1
ATOM 682 O O . ILE A 1 91 ? 4.422 -5.568 16.337 1.00 39.06 91 ILE A O 1
ATOM 686 N N . TYR A 1 92 ? 6.520 -5.449 16.879 1.00 33.22 92 TYR A N 1
ATOM 687 C CA . TYR A 1 92 ? 7.761 -5.586 16.120 1.00 33.22 92 TYR A CA 1
ATOM 688 C C . TYR A 1 92 ? 8.888 -4.939 16.939 1.00 33.22 92 TYR A C 1
ATOM 690 O O . TYR A 1 92 ? 8.789 -3.779 17.323 1.00 33.22 92 TYR A O 1
ATOM 698 N N . SER A 1 93 ? 9.967 -5.679 17.191 1.00 34.72 93 SER A N 1
ATO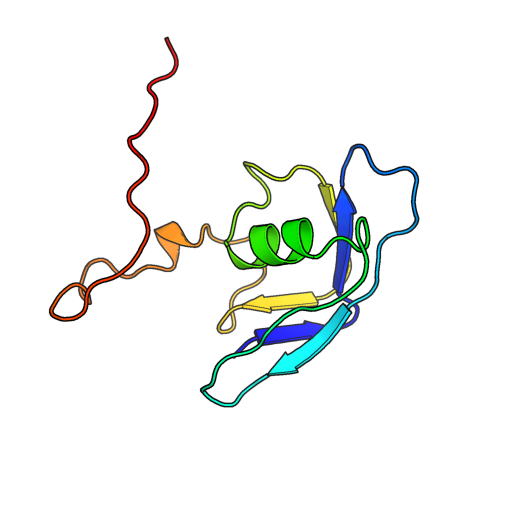M 699 C CA . SER A 1 93 ? 11.233 -5.114 17.659 1.00 34.72 93 SER A CA 1
ATOM 700 C C . SER A 1 93 ? 12.228 -5.294 16.524 1.00 34.72 93 SER A C 1
ATOM 702 O O . SER A 1 93 ? 12.561 -6.429 16.185 1.00 34.72 93 SER A O 1
ATOM 704 N N . PHE A 1 94 ? 12.648 -4.195 15.901 1.00 37.41 94 PHE A N 1
ATOM 705 C CA . PHE A 1 94 ? 13.840 -4.185 15.063 1.00 37.41 94 PHE A CA 1
ATOM 706 C C . PHE A 1 94 ? 14.904 -3.361 15.792 1.00 37.41 94 PHE A C 1
ATOM 708 O O . PHE A 1 94 ? 14.616 -2.228 16.187 1.00 37.41 94 PHE A O 1
ATOM 715 N N . PRO A 1 95 ? 16.109 -3.909 16.021 1.00 38.59 95 PRO A N 1
ATOM 716 C CA . PRO A 1 95 ? 17.208 -3.131 16.560 1.00 38.59 95 PRO A CA 1
ATOM 717 C C . PRO A 1 95 ? 17.617 -2.091 15.515 1.00 38.59 95 PRO A C 1
ATOM 719 O O . PRO A 1 95 ? 17.805 -2.417 14.343 1.00 38.59 95 PRO A O 1
ATOM 722 N N . ALA A 1 96 ? 17.743 -0.839 15.951 1.00 39.53 96 ALA A N 1
ATOM 723 C CA . ALA A 1 96 ? 18.347 0.220 15.161 1.00 39.53 96 ALA A CA 1
ATOM 724 C C . ALA A 1 96 ? 19.743 -0.238 14.717 1.00 39.53 96 ALA A C 1
ATOM 726 O O . ALA A 1 96 ? 20.607 -0.490 15.556 1.00 39.53 96 ALA A O 1
ATOM 727 N N . VAL A 1 97 ? 19.948 -0.392 13.409 1.00 37.75 97 VAL A N 1
ATOM 728 C CA . VAL A 1 97 ? 21.278 -0.583 12.828 1.00 37.75 97 VAL A CA 1
ATOM 729 C C . VAL A 1 97 ? 21.900 0.811 12.723 1.00 37.75 97 VAL A C 1
ATOM 731 O O . VAL A 1 97 ? 21.380 1.632 11.967 1.00 37.75 97 VAL A O 1
ATOM 734 N N . PRO A 1 98 ? 22.960 1.132 13.484 1.00 36.44 98 PRO A N 1
ATOM 735 C CA . PRO A 1 98 ? 23.647 2.401 13.328 1.00 36.44 98 PRO A CA 1
ATOM 736 C C . PRO A 1 98 ? 24.464 2.359 12.033 1.00 36.44 98 PRO A C 1
ATOM 738 O O . PRO A 1 98 ? 25.261 1.444 11.824 1.00 36.44 98 PRO A O 1
ATOM 741 N N . LEU A 1 99 ? 24.240 3.341 11.158 1.00 36.62 99 LEU A N 1
ATOM 742 C CA . LEU A 1 99 ? 25.109 3.605 10.015 1.00 36.62 99 LEU A CA 1
ATOM 743 C C . LEU A 1 99 ? 26.487 4.022 10.561 1.00 36.62 99 LEU A C 1
ATOM 745 O O . LEU A 1 99 ? 26.569 4.966 11.350 1.00 36.62 99 LEU A O 1
ATOM 749 N N . ALA A 1 100 ? 27.528 3.280 10.184 1.00 43.53 100 ALA A N 1
ATOM 750 C CA . ALA A 1 100 ? 28.931 3.631 1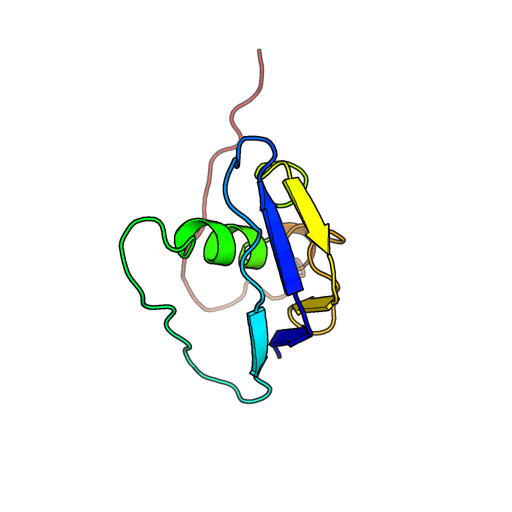0.403 1.00 43.53 100 ALA A CA 1
ATOM 751 C C . ALA A 1 100 ? 29.455 4.507 9.259 1.00 43.53 100 ALA A C 1
ATOM 753 O O . ALA A 1 100 ? 28.957 4.332 8.122 1.00 43.53 100 ALA A O 1
#